Protein AF-A0A835TK81-F1 (afdb_monomer_lite)

InterPro domains:
  IPR007065 HPP [PTHR33741] (3-136)
  IPR058581 HPP, transmembrane region [PF04982] (4-133)

pLDDT: mean 91.51, std 10.66, range [40.09, 98.62]

Structure (mmCIF, N/CA/C/O backbone):
data_AF-A0A835TK81-F1
#
_entry.id   AF-A0A835TK81-F1
#
loop_
_atom_site.group_PDB
_atom_site.id
_atom_site.type_symbol
_atom_site.label_atom_id
_atom_site.label_alt_id
_atom_site.label_comp_id
_atom_site.label_asym_id
_atom_site.label_entity_id
_atom_site.label_seq_id
_atom_site.pdbx_PDB_ins_code
_atom_site.Cartn_x
_atom_site.Cartn_y
_atom_site.Cartn_z
_atom_site.occupancy
_atom_site.B_iso_or_equiv
_atom_site.auth_seq_id
_atom_site.auth_comp_id
_atom_site.auth_asym_id
_atom_site.auth_atom_id
_atom_site.pdbx_PDB_model_num
ATOM 1 N N . MET A 1 1 ? 1.082 -16.357 -14.659 1.00 40.09 1 MET A N 1
ATOM 2 C CA . MET A 1 1 ? 0.631 -16.904 -13.363 1.00 40.09 1 MET A CA 1
ATOM 3 C C . MET A 1 1 ? -0.868 -16.689 -13.304 1.00 40.09 1 MET A C 1
ATOM 5 O O . MET A 1 1 ? -1.274 -15.538 -13.342 1.00 40.09 1 MET A O 1
ATOM 9 N N . ASP A 1 2 ? -1.672 -17.746 -13.203 1.00 46.53 2 ASP A N 1
ATOM 10 C CA . ASP A 1 2 ? -3.151 -17.681 -13.207 1.00 46.53 2 ASP A CA 1
ATOM 11 C C . ASP A 1 2 ? -3.759 -17.100 -11.910 1.00 46.53 2 ASP A C 1
ATOM 13 O O . ASP A 1 2 ? -4.946 -17.235 -11.630 1.00 46.53 2 ASP A O 1
ATOM 17 N N . PHE A 1 3 ? -2.935 -16.422 -11.107 1.00 52.03 3 PHE A N 1
ATOM 18 C CA . PHE A 1 3 ? -3.303 -15.736 -9.873 1.00 52.03 3 PHE A CA 1
ATOM 19 C C . PHE A 1 3 ? -3.137 -14.219 -10.030 1.00 52.03 3 PHE A C 1
ATOM 21 O O . PHE A 1 3 ? -2.542 -13.569 -9.174 1.00 52.03 3 PHE A O 1
ATOM 28 N N . GLU A 1 4 ? -3.664 -13.636 -11.113 1.00 51.78 4 GLU A N 1
ATOM 29 C CA . GLU A 1 4 ? -3.616 -12.180 -11.369 1.00 51.78 4 GLU A CA 1
ATOM 30 C C . GLU A 1 4 ? -4.178 -11.330 -10.208 1.00 51.78 4 GLU A C 1
ATOM 32 O O . GLU A 1 4 ? -3.870 -10.146 -10.091 1.00 51.78 4 GLU A O 1
ATOM 37 N N . TRP A 1 5 ? -4.962 -11.945 -9.317 1.00 56.00 5 TRP A N 1
ATOM 38 C CA . TRP A 1 5 ? -5.649 -11.299 -8.197 1.00 56.00 5 TRP A CA 1
ATOM 39 C C . TRP A 1 5 ? -4.992 -11.525 -6.825 1.00 56.00 5 TRP A C 1
ATOM 41 O O . TRP A 1 5 ? -5.435 -10.941 -5.835 1.00 56.00 5 TRP A O 1
ATOM 51 N N . LEU A 1 6 ? -3.952 -12.362 -6.725 1.00 66.56 6 LEU A N 1
ATOM 52 C CA . LEU A 1 6 ? -3.334 -12.696 -5.439 1.00 66.56 6 LEU A CA 1
ATOM 53 C C . LEU A 1 6 ? -2.167 -11.752 -5.125 1.00 66.56 6 LEU A C 1
ATOM 55 O O . LEU A 1 6 ? -1.011 -12.020 -5.446 1.00 66.56 6 LEU A O 1
ATOM 59 N N . ILE A 1 7 ? -2.458 -10.650 -4.436 1.00 83.38 7 ILE A N 1
ATOM 60 C CA . ILE A 1 7 ? -1.419 -9.758 -3.918 1.00 83.38 7 ILE A CA 1
ATOM 61 C C . ILE A 1 7 ? -0.965 -10.283 -2.550 1.00 83.38 7 ILE A C 1
ATOM 63 O O . ILE A 1 7 ? -1.634 -10.066 -1.541 1.00 83.38 7 ILE A O 1
ATOM 67 N N . ALA A 1 8 ? 0.193 -10.952 -2.502 1.00 86.62 8 ALA A N 1
ATOM 68 C CA . ALA A 1 8 ? 0.721 -11.578 -1.281 1.00 86.62 8 ALA A CA 1
ATOM 69 C C . ALA A 1 8 ? 0.802 -10.619 -0.074 1.00 86.62 8 ALA A C 1
ATOM 71 O O . ALA A 1 8 ? 0.610 -11.034 1.069 1.00 86.62 8 ALA A O 1
ATOM 72 N N . SER A 1 9 ? 1.011 -9.319 -0.315 1.00 92.94 9 SER A N 1
ATOM 73 C CA . SER A 1 9 ? 1.020 -8.304 0.743 1.00 92.94 9 SER A CA 1
ATOM 74 C C . SER A 1 9 ? -0.291 -8.206 1.525 1.00 92.94 9 SER A C 1
ATOM 76 O O . SER A 1 9 ? -0.247 -7.849 2.698 1.00 92.94 9 SER A O 1
ATOM 78 N N . PHE A 1 10 ? -1.439 -8.560 0.934 1.00 94.44 10 PHE A N 1
ATOM 79 C CA . PHE A 1 10 ? -2.718 -8.561 1.649 1.00 94.44 10 PHE A CA 1
ATOM 80 C C . PHE A 1 10 ? -2.744 -9.575 2.796 1.00 94.44 10 PHE A C 1
ATOM 82 O O . PHE A 1 10 ? -3.409 -9.335 3.796 1.00 94.44 10 PHE A O 1
ATOM 89 N N . GLY A 1 11 ? -1.960 -10.657 2.738 1.00 94.38 11 GLY A N 1
ATOM 90 C CA . GLY A 1 11 ? -1.803 -11.551 3.889 1.00 94.38 11 GLY A CA 1
ATOM 91 C C . GLY A 1 11 ? -1.237 -10.819 5.112 1.00 94.38 11 GLY A C 1
ATOM 92 O O . GLY A 1 11 ? -1.782 -10.914 6.211 1.00 94.38 11 GLY A O 1
ATOM 93 N N . ALA A 1 12 ? -0.194 -10.006 4.919 1.00 95.50 12 ALA A N 1
ATOM 94 C CA . ALA A 1 12 ? 0.384 -9.196 5.992 1.00 95.50 12 ALA A CA 1
ATOM 95 C C . ALA A 1 12 ? -0.547 -8.046 6.426 1.00 95.50 12 ALA A C 1
ATOM 97 O O . ALA A 1 12 ? -0.648 -7.755 7.620 1.00 95.50 12 ALA A O 1
ATOM 98 N N . SER A 1 13 ? -1.291 -7.439 5.495 1.00 96.88 13 SER A N 1
ATOM 99 C CA . SER A 1 13 ? -2.345 -6.468 5.822 1.00 96.88 13 SER A CA 1
ATOM 100 C C . SER A 1 13 ? -3.427 -7.088 6.711 1.00 96.88 13 SER A C 1
ATOM 102 O O . SER A 1 13 ? -3.902 -6.434 7.639 1.00 96.88 13 SER A O 1
ATOM 104 N N . ALA A 1 14 ? -3.768 -8.365 6.497 1.00 96.31 14 ALA A N 1
ATOM 105 C CA . ALA A 1 14 ? -4.795 -9.072 7.261 1.00 96.31 14 ALA A CA 1
ATOM 106 C C . ALA A 1 14 ? -4.340 -9.281 8.703 1.00 96.31 14 ALA A C 1
ATOM 108 O O . ALA A 1 14 ? -5.090 -9.003 9.640 1.00 96.31 14 ALA A O 1
ATOM 109 N N . VAL A 1 15 ? -3.081 -9.685 8.892 1.00 96.81 15 VAL A N 1
ATOM 110 C CA . VAL A 1 15 ? -2.476 -9.802 10.225 1.00 96.81 15 VAL A CA 1
ATOM 111 C C . VAL A 1 15 ? -2.599 -8.482 10.993 1.00 96.81 15 VAL A C 1
ATOM 113 O O . VAL A 1 15 ? -3.004 -8.487 12.156 1.00 96.81 15 VAL A O 1
ATOM 116 N N . LEU A 1 16 ? -2.338 -7.342 10.344 1.00 96.50 16 LEU A N 1
ATOM 117 C CA . LEU A 1 16 ? -2.490 -6.031 10.979 1.00 96.50 16 LEU A CA 1
ATOM 118 C C . LEU A 1 16 ? -3.956 -5.669 11.253 1.00 96.50 16 LEU A C 1
ATOM 120 O O . LEU A 1 16 ? -4.286 -5.306 12.378 1.00 96.50 16 LEU A O 1
ATOM 124 N N . GLN A 1 17 ? -4.843 -5.766 10.263 1.00 96.56 17 GLN A N 1
ATOM 125 C CA . GLN A 1 17 ? -6.228 -5.302 10.397 1.00 96.56 17 GLN A CA 1
ATOM 126 C C . GLN A 1 17 ? -7.083 -6.163 11.330 1.00 96.56 17 GLN A C 1
ATOM 128 O O . GLN A 1 17 ? -7.974 -5.633 11.993 1.00 96.56 17 GLN A O 1
ATOM 133 N N . PHE A 1 18 ? -6.830 -7.469 11.406 1.00 96.00 18 PHE A N 1
ATOM 134 C CA . PHE A 1 18 ? -7.627 -8.384 12.227 1.00 96.00 18 PHE A CA 1
ATOM 135 C C . PHE A 1 18 ? -6.946 -8.738 13.556 1.00 96.00 18 PHE A C 1
ATOM 137 O O . PHE A 1 18 ? -7.632 -8.909 14.571 1.00 96.00 18 PHE A O 1
ATOM 144 N N . GLY A 1 19 ? -5.609 -8.809 13.567 1.00 95.69 19 GLY A N 1
ATOM 145 C CA . GLY A 1 19 ? -4.811 -9.106 14.759 1.00 95.69 19 GLY A CA 1
ATOM 146 C C . GLY A 1 19 ? -4.482 -7.872 15.602 1.00 95.69 19 GLY A C 1
ATOM 147 O O . GLY A 1 19 ? -4.489 -7.947 16.829 1.00 95.69 19 GLY A O 1
ATOM 148 N N . LEU A 1 20 ? -4.243 -6.720 14.965 1.00 95.88 20 LEU A N 1
ATOM 149 C CA . LEU A 1 20 ? -3.843 -5.466 15.619 1.00 95.88 20 LEU A CA 1
ATOM 150 C C . LEU A 1 20 ? -4.683 -4.260 15.133 1.00 95.88 20 LEU A C 1
ATOM 152 O O . LEU A 1 20 ? -4.118 -3.236 14.740 1.00 95.88 20 LEU A O 1
ATOM 156 N N . PRO A 1 21 ? -6.031 -4.309 15.203 1.00 94.88 21 PRO A N 1
ATOM 157 C CA . PRO A 1 21 ? -6.916 -3.301 14.597 1.00 94.88 21 PRO A CA 1
ATOM 158 C C . PRO A 1 21 ? -6.738 -1.876 15.144 1.00 94.88 21 PRO A C 1
ATOM 160 O O . PRO A 1 21 ? -7.081 -0.906 14.474 1.00 94.88 21 PRO A O 1
ATOM 163 N N . LYS A 1 22 ? -6.202 -1.725 16.362 1.00 94.94 22 LYS A N 1
ATOM 164 C CA . LYS A 1 22 ? -5.918 -0.414 16.975 1.00 94.94 22 LYS A CA 1
ATOM 165 C C . LYS A 1 22 ? -4.604 0.208 16.490 1.00 94.94 22 LYS A C 1
ATOM 167 O O . LYS A 1 22 ? -4.336 1.362 16.809 1.00 94.94 22 LYS A O 1
ATOM 172 N N . SER A 1 23 ? -3.776 -0.546 15.764 1.00 96.06 23 SER A N 1
ATOM 173 C CA . SER A 1 23 ? -2.505 -0.051 15.242 1.00 96.06 23 SER A CA 1
ATOM 174 C C . SER A 1 23 ? -2.745 1.120 14.288 1.00 96.06 23 SER A C 1
ATOM 176 O O . SER A 1 23 ? -3.577 0.993 13.382 1.00 96.06 23 SER A O 1
ATOM 178 N N . PRO A 1 24 ? -1.987 2.224 14.413 1.00 95.00 24 PRO A N 1
ATOM 179 C CA . PRO A 1 24 ? -1.987 3.294 13.425 1.00 95.00 24 PRO A CA 1
ATOM 180 C C . PRO A 1 24 ? -1.800 2.793 11.995 1.00 95.00 24 PRO A C 1
ATOM 182 O O . PRO A 1 24 ? -2.491 3.224 11.079 1.00 95.00 24 PRO A O 1
ATOM 185 N N . LEU A 1 25 ? -0.927 1.805 11.806 1.00 96.38 25 LEU A N 1
ATOM 186 C CA . LEU A 1 25 ? -0.569 1.272 10.491 1.00 96.38 25 LEU A CA 1
ATOM 187 C C . LEU A 1 25 ? -1.676 0.407 9.871 1.00 96.38 25 LEU A C 1
ATOM 189 O O . LEU A 1 25 ? -1.639 0.137 8.674 1.00 96.38 25 LEU A O 1
ATOM 193 N N . ALA A 1 26 ? -2.649 -0.035 10.672 1.00 96.81 26 ALA A N 1
ATOM 194 C CA . ALA A 1 26 ? -3.798 -0.817 10.223 1.00 96.81 26 ALA A CA 1
ATOM 195 C C . ALA A 1 26 ? -5.004 0.060 9.846 1.00 96.81 26 ALA A C 1
ATOM 197 O O . ALA A 1 26 ? -6.024 -0.478 9.413 1.00 96.81 26 ALA A O 1
ATOM 198 N N . GLN A 1 27 ? -4.930 1.385 10.037 1.00 97.56 27 GLN A N 1
ATOM 199 C CA . GLN A 1 27 ? -6.060 2.274 9.770 1.00 97.56 27 GLN A CA 1
ATOM 200 C C . GLN A 1 27 ? -6.339 2.413 8.261 1.00 97.56 27 GLN A C 1
ATOM 202 O O . GLN A 1 27 ? -5.417 2.290 7.448 1.00 97.56 27 GLN A O 1
ATOM 207 N N . PRO A 1 28 ? -7.597 2.678 7.867 1.00 97.81 28 PRO A N 1
ATOM 208 C CA . PRO A 1 28 ? -8.036 2.631 6.472 1.00 97.81 28 PRO A CA 1
ATOM 209 C C . PRO A 1 28 ? -7.207 3.459 5.489 1.00 97.81 28 PRO A C 1
ATOM 211 O O . PRO A 1 28 ? -6.862 2.961 4.418 1.00 97.81 28 PRO A O 1
ATOM 214 N N . ARG A 1 29 ? -6.844 4.696 5.855 1.00 97.44 29 ARG A N 1
ATOM 215 C CA . ARG A 1 29 ? -6.022 5.580 5.017 1.00 97.44 29 ARG A CA 1
ATOM 216 C C . ARG A 1 29 ? -4.663 4.968 4.706 1.00 97.44 29 ARG A C 1
ATOM 218 O O . ARG A 1 29 ? -4.209 5.048 3.567 1.00 97.44 29 ARG A O 1
ATOM 225 N N . ASN A 1 30 ? -4.035 4.342 5.700 1.00 97.88 30 ASN A N 1
ATOM 226 C CA . ASN A 1 30 ? -2.750 3.678 5.527 1.00 97.88 30 ASN A CA 1
ATOM 227 C C . ASN A 1 30 ? -2.903 2.448 4.633 1.00 97.88 30 ASN A C 1
ATOM 229 O O . ASN A 1 30 ? -2.126 2.287 3.703 1.00 97.88 30 ASN A O 1
ATOM 233 N N . VAL A 1 31 ? -3.934 1.623 4.834 1.00 98.06 31 VAL A N 1
ATOM 234 C CA . VAL A 1 31 ? -4.144 0.420 4.010 1.00 98.06 31 VAL A CA 1
ATOM 235 C C . VAL A 1 31 ? -4.413 0.785 2.545 1.00 98.06 31 VAL A C 1
ATOM 237 O O . VAL A 1 31 ? -3.667 0.370 1.659 1.00 98.06 31 VAL A O 1
ATOM 240 N N . ILE A 1 32 ? -5.434 1.603 2.277 1.00 98.38 32 ILE A N 1
ATOM 241 C CA . ILE A 1 32 ? -5.840 1.954 0.906 1.00 98.38 32 ILE A CA 1
ATOM 242 C C . ILE A 1 32 ? -4.772 2.824 0.239 1.00 98.38 32 ILE A C 1
ATOM 244 O O . ILE A 1 32 ? -4.313 2.524 -0.867 1.00 98.38 32 ILE A O 1
ATOM 248 N N . GLY A 1 33 ? -4.346 3.890 0.922 1.00 97.94 33 GLY A N 1
ATOM 249 C CA . GLY A 1 33 ? -3.342 4.819 0.415 1.00 97.94 33 GLY A CA 1
ATOM 250 C C . GLY A 1 33 ? -1.993 4.141 0.219 1.00 97.94 33 GLY A C 1
ATOM 251 O O . GLY A 1 33 ? -1.390 4.287 -0.838 1.00 97.94 33 GLY A O 1
ATOM 252 N N . GLY A 1 34 ? -1.559 3.329 1.183 1.00 98.12 34 GLY A N 1
ATOM 253 C CA . GLY A 1 34 ? -0.301 2.601 1.117 1.00 98.12 34 GLY A CA 1
ATOM 254 C C . GLY A 1 34 ? -0.236 1.666 -0.083 1.00 98.12 34 GLY A C 1
ATOM 255 O O . GLY A 1 34 ? 0.708 1.765 -0.866 1.00 98.12 34 GLY A O 1
ATOM 256 N N . HIS A 1 35 ? -1.241 0.803 -0.286 1.00 98.12 35 HIS A N 1
ATOM 257 C CA . HIS A 1 35 ? -1.268 -0.111 -1.437 1.00 98.12 35 HIS A CA 1
ATOM 258 C C . HIS A 1 35 ? -1.342 0.632 -2.774 1.00 98.12 35 HIS A C 1
ATOM 260 O O . HIS A 1 35 ? -0.616 0.282 -3.704 1.00 98.12 35 HIS A O 1
ATOM 266 N N . THR A 1 36 ? -2.165 1.679 -2.857 1.00 98.12 36 THR A N 1
ATOM 267 C CA . THR A 1 36 ? -2.348 2.468 -4.085 1.00 98.12 36 THR A CA 1
ATOM 268 C C . THR A 1 36 ? -1.071 3.219 -4.468 1.00 98.12 36 THR A C 1
ATOM 270 O O . THR A 1 36 ? -0.602 3.107 -5.599 1.00 98.12 36 THR A O 1
ATOM 273 N N . ILE A 1 37 ? -0.467 3.940 -3.518 1.00 98.38 37 ILE A N 1
ATOM 274 C CA . ILE A 1 37 ? 0.779 4.689 -3.732 1.00 98.38 37 ILE A CA 1
ATOM 275 C C . ILE A 1 37 ? 1.920 3.732 -4.054 1.00 98.38 37 ILE A C 1
ATOM 277 O O . ILE A 1 37 ? 2.665 3.969 -4.999 1.00 98.38 37 ILE A O 1
ATOM 281 N N . SER A 1 38 ? 2.028 2.620 -3.326 1.00 97.94 38 SER A N 1
ATOM 282 C CA . SER A 1 38 ? 3.092 1.648 -3.569 1.00 97.94 38 SER A CA 1
ATOM 283 C C . SER A 1 38 ? 2.985 1.023 -4.958 1.00 97.94 38 SER A C 1
ATOM 285 O O . SER A 1 38 ? 3.986 0.973 -5.669 1.00 97.94 38 SER A O 1
ATOM 287 N N . ALA A 1 39 ? 1.785 0.605 -5.379 1.00 96.81 39 ALA A N 1
ATOM 288 C CA . ALA A 1 39 ? 1.559 0.085 -6.727 1.00 96.81 39 ALA A CA 1
ATOM 289 C C . ALA A 1 39 ? 1.932 1.119 -7.801 1.00 96.81 39 ALA A C 1
ATOM 291 O O . ALA A 1 39 ? 2.643 0.787 -8.748 1.00 96.81 39 ALA A O 1
ATOM 292 N N . LEU A 1 40 ? 1.508 2.377 -7.634 1.00 98.00 40 LEU A N 1
ATOM 293 C CA . LEU A 1 40 ? 1.821 3.457 -8.570 1.00 98.00 40 LEU A CA 1
ATOM 294 C C . LEU A 1 40 ? 3.331 3.719 -8.659 1.00 98.00 40 LEU A C 1
ATOM 296 O O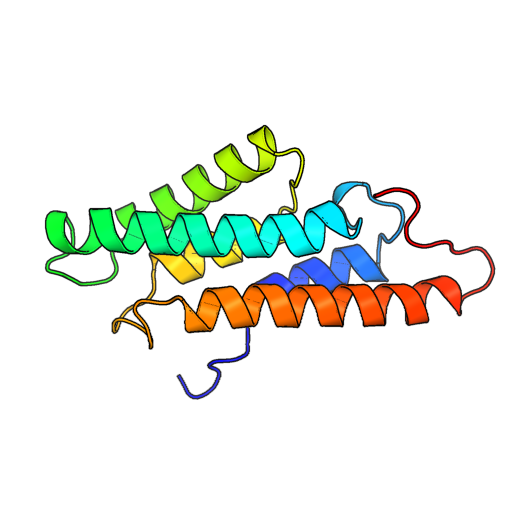 . LEU A 1 40 ? 3.875 3.769 -9.760 1.00 98.00 40 LEU A O 1
ATOM 300 N N . CYS A 1 41 ? 4.019 3.835 -7.520 1.00 98.19 41 CYS A N 1
ATOM 301 C CA . CYS A 1 41 ? 5.471 4.005 -7.477 1.00 98.19 41 CYS A CA 1
ATOM 302 C C . CYS A 1 41 ? 6.193 2.847 -8.170 1.00 98.19 41 CYS A C 1
ATOM 304 O O . CYS A 1 41 ? 7.088 3.088 -8.977 1.00 98.19 41 CYS A O 1
ATOM 306 N N . GLY A 1 42 ? 5.783 1.603 -7.908 1.00 96.44 42 GLY A N 1
ATOM 307 C CA . GLY A 1 42 ? 6.375 0.434 -8.550 1.00 96.44 42 GLY A CA 1
ATOM 308 C C . GLY A 1 42 ? 6.182 0.427 -10.069 1.00 96.44 42 GLY A C 1
ATOM 309 O O . GLY A 1 42 ? 7.140 0.179 -10.797 1.00 96.44 42 GLY A O 1
ATOM 310 N N . ILE A 1 43 ? 4.988 0.784 -10.561 1.00 95.62 43 ILE A N 1
ATOM 311 C CA . ILE A 1 43 ? 4.711 0.927 -12.002 1.00 95.62 43 ILE A CA 1
ATOM 312 C C . ILE A 1 43 ? 5.605 2.007 -12.623 1.00 95.62 43 ILE A C 1
ATOM 314 O O . ILE A 1 43 ? 6.224 1.762 -13.656 1.00 95.62 43 ILE A O 1
ATOM 318 N N . ILE A 1 44 ? 5.706 3.184 -11.995 1.00 96.69 44 ILE A N 1
ATOM 319 C CA . ILE A 1 44 ? 6.533 4.293 -12.494 1.00 96.69 44 ILE A CA 1
ATOM 320 C C . ILE A 1 44 ? 8.005 3.877 -12.564 1.00 96.69 44 ILE A C 1
ATOM 322 O O . ILE A 1 44 ? 8.647 4.062 -13.596 1.00 96.69 44 ILE A O 1
ATOM 326 N N . VAL A 1 45 ? 8.532 3.270 -11.496 1.00 96.00 45 VAL A N 1
ATOM 327 C CA . VAL A 1 45 ? 9.917 2.783 -11.468 1.00 96.00 45 VAL A CA 1
ATOM 328 C C . VAL A 1 45 ? 10.145 1.750 -12.565 1.00 96.00 45 VAL A C 1
ATOM 330 O O . VAL A 1 45 ? 11.120 1.863 -13.302 1.00 96.00 45 VAL A O 1
ATOM 333 N N . ARG A 1 46 ? 9.227 0.793 -12.737 1.00 93.94 46 ARG A N 1
ATOM 334 C CA . ARG A 1 46 ? 9.310 -0.217 -13.795 1.00 93.94 46 ARG A CA 1
ATOM 335 C C . ARG A 1 46 ? 9.450 0.412 -15.180 1.00 93.94 46 ARG A C 1
ATOM 337 O O . ARG A 1 46 ? 10.349 0.043 -15.930 1.00 93.94 46 ARG A O 1
ATOM 344 N N . LEU A 1 47 ? 8.574 1.371 -15.490 1.00 93.19 47 LEU A N 1
ATOM 345 C CA . LEU A 1 47 ? 8.514 2.048 -16.788 1.00 93.19 47 LEU A CA 1
ATOM 346 C C . LEU A 1 47 ? 9.775 2.865 -17.097 1.00 93.19 47 LEU A C 1
ATOM 348 O O . LEU A 1 47 ? 10.117 3.024 -18.264 1.00 93.19 47 LEU A O 1
ATOM 352 N N . ILE A 1 48 ? 10.469 3.364 -16.073 1.00 93.31 48 ILE A N 1
ATOM 353 C CA . ILE A 1 48 ? 11.700 4.148 -16.237 1.00 93.31 48 ILE A CA 1
ATOM 354 C C . ILE A 1 48 ? 12.935 3.237 -16.279 1.00 93.31 48 ILE A C 1
ATOM 356 O O . ILE A 1 48 ? 13.817 3.426 -17.114 1.00 93.31 48 ILE A O 1
ATOM 360 N N . ILE A 1 49 ? 13.010 2.248 -15.384 1.00 92.94 49 ILE A N 1
ATOM 361 C CA . ILE A 1 49 ? 14.240 1.495 -15.108 1.00 92.94 49 ILE A CA 1
ATOM 362 C C . ILE A 1 49 ? 14.393 0.260 -15.997 1.00 92.94 49 ILE A C 1
ATOM 364 O O . ILE A 1 49 ? 15.495 0.020 -16.492 1.00 92.94 49 ILE A O 1
ATOM 368 N N . GLN A 1 50 ? 13.335 -0.529 -16.229 1.00 88.00 50 GLN A N 1
ATOM 369 C CA . GLN A 1 50 ? 13.460 -1.771 -17.010 1.00 88.00 50 GLN A CA 1
ATOM 370 C C . GLN A 1 50 ? 13.942 -1.535 -18.457 1.00 88.00 50 GLN A C 1
ATOM 372 O O . GLN A 1 50 ? 14.818 -2.284 -18.901 1.00 88.00 50 GLN A O 1
ATOM 377 N N . PRO A 1 51 ? 13.478 -0.497 -19.189 1.00 86.06 51 PRO A N 1
ATOM 378 C CA . PRO A 1 51 ? 13.982 -0.216 -20.536 1.00 86.06 51 PRO A CA 1
ATOM 379 C C . PRO A 1 51 ? 15.458 0.205 -20.581 1.00 86.06 51 PRO A C 1
ATOM 381 O O . PRO A 1 51 ? 16.105 0.014 -21.603 1.00 86.06 51 PRO A O 1
ATOM 384 N N . GLN A 1 52 ? 15.987 0.789 -19.499 1.00 82.94 52 GLN A N 1
ATOM 385 C CA . GLN A 1 52 ? 17.348 1.344 -19.452 1.00 82.94 52 GLN A CA 1
ATOM 386 C C . GLN A 1 52 ? 18.386 0.369 -18.878 1.00 82.94 52 GLN A C 1
ATOM 388 O O . GLN A 1 52 ? 19.538 0.390 -19.295 1.00 82.94 52 GLN A O 1
ATOM 393 N N . TYR A 1 53 ? 17.994 -0.464 -17.908 1.00 75.06 53 TYR A N 1
ATOM 394 C CA . TYR A 1 53 ? 18.921 -1.271 -17.102 1.00 75.06 53 TYR A CA 1
ATOM 395 C C . TYR A 1 53 ? 18.627 -2.778 -17.132 1.00 75.06 53 TYR A C 1
ATOM 397 O O . TYR A 1 53 ? 19.292 -3.540 -16.431 1.00 75.06 53 TYR A O 1
ATOM 405 N N . GLY A 1 54 ? 17.590 -3.223 -17.845 1.00 68.12 54 GLY A N 1
ATOM 406 C CA . GLY A 1 54 ? 17.112 -4.608 -17.779 1.00 68.12 54 GLY A CA 1
ATOM 407 C C . GLY A 1 54 ? 16.897 -5.290 -19.123 1.00 68.12 54 GLY A C 1
ATOM 408 O O . GLY A 1 54 ? 16.279 -6.347 -19.133 1.00 68.12 54 GLY A O 1
ATOM 409 N N . ASP A 1 55 ? 17.311 -4.692 -20.245 1.00 74.25 55 ASP A N 1
ATOM 410 C CA . ASP A 1 55 ? 16.926 -5.144 -21.595 1.00 74.25 55 ASP A CA 1
ATOM 411 C C . ASP A 1 55 ? 15.399 -5.357 -21.729 1.00 74.25 55 ASP A C 1
ATOM 413 O O . ASP A 1 55 ? 14.926 -6.260 -22.419 1.00 74.25 55 ASP A O 1
ATOM 417 N N . GLY A 1 56 ? 14.610 -4.548 -21.005 1.00 69.12 56 GLY A N 1
ATOM 418 C CA . GLY A 1 56 ? 13.150 -4.660 -20.937 1.00 69.12 56 GLY A CA 1
ATOM 419 C C . GLY A 1 56 ? 12.600 -5.725 -19.977 1.00 69.12 56 GLY A C 1
ATOM 420 O O . GLY A 1 56 ? 11.391 -5.942 -19.975 1.00 69.12 56 GLY A O 1
ATOM 421 N N . LYS A 1 57 ? 13.444 -6.372 -19.165 1.00 77.31 57 LYS A N 1
ATOM 422 C CA . LYS A 1 57 ? 13.072 -7.426 -18.204 1.00 77.31 57 LYS A CA 1
ATOM 423 C C . LYS A 1 57 ? 13.142 -6.967 -16.752 1.00 77.31 57 LYS A C 1
ATOM 425 O O . LYS A 1 57 ? 13.746 -5.942 -16.420 1.00 77.31 57 LYS A O 1
ATOM 430 N N . ALA A 1 58 ? 12.554 -7.764 -15.860 1.00 79.00 58 ALA A N 1
ATOM 431 C CA . ALA A 1 58 ? 12.687 -7.549 -14.425 1.00 79.00 58 ALA A CA 1
ATOM 432 C C . ALA A 1 58 ? 14.152 -7.672 -13.977 1.00 79.00 58 ALA A C 1
ATOM 434 O O . ALA A 1 58 ? 14.822 -8.671 -14.231 1.00 79.00 58 ALA A O 1
ATOM 435 N N . ASN A 1 59 ? 14.639 -6.662 -13.254 1.00 84.75 59 ASN A N 1
ATOM 436 C CA . ASN A 1 59 ? 15.961 -6.665 -12.636 1.00 84.75 59 ASN A CA 1
ATOM 437 C C . ASN A 1 59 ? 15.871 -6.267 -11.152 1.00 84.75 59 ASN A C 1
ATOM 439 O O . ASN A 1 59 ? 14.893 -5.669 -10.695 1.00 84.75 59 ASN A O 1
ATOM 443 N N . PHE A 1 60 ? 16.903 -6.609 -10.377 1.00 90.38 60 PHE A N 1
ATOM 444 C CA . PHE A 1 60 ? 16.934 -6.324 -8.938 1.00 90.38 60 PHE A CA 1
ATOM 445 C C . PHE A 1 60 ? 16.918 -4.815 -8.633 1.00 90.38 60 PHE A C 1
ATOM 447 O O . PHE A 1 60 ? 16.406 -4.408 -7.592 1.00 90.38 60 PHE A O 1
ATOM 454 N N . VAL A 1 61 ? 17.432 -3.986 -9.551 1.00 92.25 61 VAL A N 1
ATOM 455 C CA . VAL A 1 61 ? 17.487 -2.523 -9.415 1.00 92.25 61 VAL A CA 1
ATOM 456 C C . VAL A 1 61 ? 16.083 -1.914 -9.420 1.00 92.25 61 VAL A C 1
ATOM 458 O O . VAL A 1 61 ? 15.747 -1.169 -8.504 1.00 92.25 61 VAL A O 1
ATOM 461 N N . SER A 1 62 ? 15.240 -2.270 -10.395 1.00 92.25 62 SER A N 1
ATOM 462 C CA . SER A 1 62 ? 13.838 -1.837 -10.487 1.00 92.25 62 SER A CA 1
ATOM 463 C C . SER A 1 62 ? 13.074 -2.232 -9.227 1.00 92.25 62 SER A C 1
ATOM 465 O O . SER A 1 62 ? 12.416 -1.405 -8.605 1.00 92.25 62 SER A O 1
ATOM 467 N N . THR A 1 63 ? 13.243 -3.475 -8.782 1.00 92.31 63 THR A N 1
ATOM 468 C CA . THR A 1 63 ? 12.610 -4.011 -7.572 1.00 92.31 63 THR A CA 1
ATOM 469 C C . THR A 1 63 ? 13.004 -3.228 -6.311 1.00 92.31 63 THR A C 1
ATOM 471 O O . THR A 1 63 ? 12.136 -2.818 -5.537 1.00 92.31 63 THR A O 1
ATOM 474 N N . ALA A 1 64 ? 14.303 -2.965 -6.120 1.00 95.25 64 ALA A N 1
ATOM 475 C CA . ALA A 1 64 ? 14.813 -2.206 -4.978 1.00 95.25 64 ALA A CA 1
ATOM 476 C C . ALA A 1 64 ? 14.351 -0.740 -5.000 1.00 95.25 64 ALA A C 1
ATOM 478 O O . ALA A 1 64 ? 13.921 -0.213 -3.972 1.00 95.25 64 ALA A O 1
ATOM 479 N N . LEU A 1 65 ? 14.396 -0.095 -6.170 1.00 96.00 65 LEU A N 1
ATOM 480 C CA . LEU A 1 65 ? 13.928 1.280 -6.355 1.00 96.00 65 LEU A CA 1
ATOM 481 C C . LEU A 1 65 ? 12.410 1.399 -6.190 1.00 96.00 65 LEU A C 1
ATOM 483 O O . LEU A 1 65 ? 11.934 2.373 -5.620 1.00 96.00 65 LEU A O 1
ATOM 487 N N . GLY A 1 66 ? 11.641 0.408 -6.640 1.00 96.06 66 GLY A N 1
ATOM 488 C CA . GLY A 1 66 ? 10.186 0.388 -6.516 1.00 96.06 66 GLY A CA 1
ATOM 489 C C . GLY A 1 66 ? 9.750 0.353 -5.060 1.00 96.06 66 GLY A C 1
ATOM 490 O O . GLY A 1 66 ? 8.914 1.152 -4.639 1.00 96.06 66 GLY A O 1
ATOM 491 N N . MET A 1 67 ? 10.370 -0.525 -4.268 1.00 96.44 67 MET A N 1
ATOM 492 C CA . MET A 1 67 ? 10.130 -0.602 -2.828 1.00 96.44 67 MET A CA 1
ATOM 493 C C . MET A 1 67 ? 10.558 0.681 -2.101 1.00 96.44 67 MET A C 1
ATOM 495 O O . MET A 1 67 ? 9.800 1.196 -1.277 1.00 96.44 67 MET A O 1
ATOM 499 N N . SER A 1 68 ? 11.757 1.204 -2.377 1.00 97.81 68 SER A N 1
ATOM 500 C CA . SER A 1 68 ? 12.271 2.388 -1.678 1.00 97.81 68 SER A CA 1
ATOM 501 C C . SER A 1 68 ? 11.491 3.657 -2.037 1.00 97.81 68 SER A C 1
ATOM 503 O O . SER A 1 68 ? 11.146 4.426 -1.139 1.00 97.81 68 SER A O 1
ATOM 505 N N . ALA A 1 69 ? 11.123 3.837 -3.310 1.00 98.31 69 ALA A N 1
ATOM 506 C CA . ALA A 1 69 ? 10.268 4.930 -3.764 1.00 98.31 69 ALA A CA 1
ATOM 507 C C . ALA A 1 69 ? 8.867 4.844 -3.146 1.00 98.31 69 ALA A C 1
ATOM 509 O O . ALA A 1 69 ? 8.351 5.851 -2.667 1.00 98.31 69 ALA A O 1
ATOM 510 N N . ALA A 1 70 ? 8.277 3.644 -3.092 1.00 98.25 70 ALA A N 1
ATOM 511 C CA . ALA A 1 70 ? 6.997 3.418 -2.428 1.00 98.25 70 ALA A CA 1
ATOM 512 C C . ALA A 1 70 ? 7.048 3.800 -0.942 1.00 98.25 70 ALA A C 1
ATOM 514 O O . ALA A 1 70 ? 6.169 4.510 -0.457 1.00 98.25 70 ALA A O 1
ATOM 515 N N . LEU A 1 71 ? 8.093 3.380 -0.219 1.00 98.38 71 LEU A N 1
ATOM 516 C CA . LEU A 1 71 ? 8.276 3.744 1.185 1.00 98.38 71 LEU A CA 1
ATOM 517 C C . LEU A 1 71 ? 8.424 5.260 1.362 1.00 98.38 71 LEU A C 1
ATOM 519 O O . LEU A 1 71 ? 7.740 5.840 2.202 1.00 98.38 71 LEU A O 1
ATOM 523 N N . ALA A 1 72 ? 9.282 5.903 0.567 1.00 98.56 72 ALA A N 1
ATOM 524 C CA . ALA A 1 72 ? 9.482 7.348 0.624 1.00 98.56 72 ALA A CA 1
ATOM 525 C C . ALA A 1 72 ? 8.174 8.111 0.355 1.00 98.56 72 ALA A C 1
ATOM 527 O O . ALA A 1 72 ? 7.831 9.029 1.100 1.00 98.56 72 ALA A O 1
ATOM 528 N N . ALA A 1 73 ? 7.411 7.689 -0.657 1.00 98.62 73 ALA A N 1
ATOM 529 C CA . ALA A 1 73 ? 6.129 8.288 -0.996 1.00 98.62 73 ALA A CA 1
ATOM 530 C C . ALA A 1 73 ? 5.100 8.111 0.127 1.00 98.62 73 ALA A C 1
ATOM 532 O O . ALA A 1 73 ? 4.494 9.092 0.542 1.00 98.62 73 ALA A O 1
ATOM 533 N N . MET A 1 74 ? 4.957 6.901 0.680 1.00 98.56 74 MET A N 1
ATOM 534 C CA . MET A 1 74 ? 4.047 6.646 1.802 1.00 98.56 74 MET A CA 1
ATOM 535 C C . MET A 1 74 ? 4.383 7.482 3.045 1.00 98.56 74 MET A C 1
ATOM 537 O O . MET A 1 74 ? 3.476 7.983 3.712 1.00 98.56 74 MET A O 1
ATOM 541 N N . GLN A 1 75 ? 5.676 7.648 3.347 1.00 98.38 75 GLN A N 1
ATOM 542 C CA . GLN A 1 75 ? 6.135 8.495 4.449 1.00 98.38 75 GLN A CA 1
ATOM 543 C C . GLN A 1 75 ? 5.785 9.966 4.193 1.00 98.38 75 GLN A C 1
ATOM 545 O O . GLN A 1 75 ? 5.310 10.644 5.100 1.00 98.38 75 GLN A O 1
ATOM 550 N N . ALA A 1 76 ? 5.958 10.445 2.957 1.00 98.38 76 ALA A N 1
ATOM 551 C CA . ALA A 1 76 ? 5.632 11.816 2.574 1.00 98.38 76 ALA A CA 1
ATOM 552 C C . ALA A 1 76 ? 4.121 12.112 2.616 1.00 98.38 76 ALA A C 1
ATOM 554 O O . ALA A 1 76 ? 3.717 13.213 2.982 1.00 98.38 76 ALA A O 1
ATOM 555 N N . THR A 1 77 ? 3.271 11.142 2.273 1.00 98.00 77 THR A N 1
ATOM 556 C CA . THR A 1 77 ? 1.803 11.297 2.248 1.00 98.00 77 THR A CA 1
ATOM 557 C C . THR A 1 77 ? 1.120 10.947 3.572 1.00 98.00 77 THR A C 1
ATOM 559 O O . THR A 1 77 ? -0.102 11.103 3.701 1.00 98.00 77 THR A O 1
ATOM 562 N N . GLY A 1 78 ? 1.879 10.457 4.557 1.00 96.94 78 GLY A N 1
ATOM 563 C CA . GLY A 1 78 ? 1.339 9.954 5.819 1.00 96.94 78 GLY A CA 1
ATOM 564 C C . GLY A 1 78 ? 0.391 8.773 5.606 1.00 96.94 78 GLY A C 1
ATOM 565 O O . GLY A 1 78 ? -0.679 8.733 6.206 1.00 96.94 78 GLY A O 1
ATOM 566 N N . THR A 1 79 ? 0.742 7.860 4.696 1.00 97.75 79 THR A N 1
ATOM 567 C CA . THR A 1 79 ? -0.045 6.659 4.358 1.00 97.75 79 THR A CA 1
ATOM 568 C C . THR A 1 79 ? 0.754 5.374 4.585 1.00 97.75 79 THR A C 1
ATOM 570 O O . THR A 1 79 ? 0.592 4.395 3.855 1.00 97.75 79 THR A O 1
ATOM 573 N N . THR A 1 80 ? 1.686 5.384 5.538 1.00 98.06 80 THR A N 1
ATOM 574 C CA . THR A 1 80 ? 2.616 4.272 5.753 1.00 98.06 80 THR A CA 1
ATOM 575 C C . THR A 1 80 ? 1.898 3.009 6.195 1.00 98.06 80 THR A C 1
ATOM 577 O O . THR A 1 80 ? 1.363 2.911 7.298 1.00 98.06 80 THR A O 1
ATOM 580 N N . HIS A 1 81 ? 1.955 2.006 5.322 1.00 98.00 81 HIS A N 1
ATOM 581 C CA . HIS A 1 81 ? 1.468 0.660 5.562 1.00 98.00 81 HIS A CA 1
ATOM 582 C C . HIS A 1 81 ? 2.553 -0.329 5.134 1.00 98.00 81 HIS A C 1
ATOM 584 O O . HIS A 1 81 ? 2.672 -0.618 3.945 1.00 98.00 81 HIS A O 1
ATOM 590 N N . PRO A 1 82 ? 3.371 -0.849 6.070 1.00 96.25 82 PRO A N 1
ATOM 591 C CA . PRO A 1 82 ? 4.511 -1.701 5.734 1.00 96.25 82 PRO A CA 1
ATOM 592 C C . PRO A 1 82 ? 4.203 -2.868 4.776 1.00 96.25 82 PRO A C 1
ATOM 594 O O . PRO A 1 82 ? 5.008 -3.086 3.869 1.00 96.25 82 PRO A O 1
ATOM 597 N N . PRO A 1 83 ? 3.046 -3.567 4.867 1.00 97.25 83 PRO A N 1
ATOM 598 C CA . PRO A 1 83 ? 2.676 -4.585 3.881 1.00 97.25 83 PRO A CA 1
ATOM 599 C C . PRO A 1 83 ? 2.652 -4.073 2.436 1.00 97.25 83 PRO A C 1
ATOM 601 O O . PRO A 1 83 ? 3.059 -4.788 1.523 1.00 97.25 83 PRO A O 1
ATOM 604 N N . ALA A 1 84 ? 2.237 -2.824 2.214 1.00 97.38 84 ALA A N 1
ATOM 605 C CA . ALA A 1 84 ? 2.157 -2.239 0.881 1.00 97.38 84 ALA A CA 1
ATOM 606 C C . ALA A 1 84 ? 3.522 -2.050 0.206 1.00 97.38 84 ALA A C 1
ATOM 608 O O . ALA A 1 84 ? 3.584 -2.033 -1.021 1.00 97.38 84 ALA A O 1
ATOM 609 N N . GLY A 1 85 ? 4.628 -2.016 0.960 1.00 96.56 85 GLY A N 1
ATOM 610 C CA . GLY A 1 85 ? 5.969 -2.006 0.367 1.00 96.56 85 GLY A CA 1
ATOM 611 C C . GLY A 1 85 ? 6.195 -3.197 -0.575 1.00 96.56 85 GLY A C 1
ATOM 612 O O . GLY A 1 85 ? 6.749 -3.031 -1.661 1.00 96.56 85 GLY A O 1
ATOM 613 N N . ALA A 1 86 ? 5.664 -4.376 -0.226 1.00 95.25 86 ALA A N 1
ATOM 614 C CA . ALA A 1 86 ? 5.699 -5.548 -1.099 1.00 95.25 86 ALA A CA 1
ATOM 615 C C . ALA A 1 86 ? 4.803 -5.393 -2.346 1.00 95.25 86 ALA A C 1
ATOM 617 O O . ALA A 1 86 ? 5.117 -5.952 -3.390 1.00 95.25 86 ALA A O 1
ATOM 618 N N . THR A 1 87 ? 3.732 -4.594 -2.292 1.00 95.88 87 THR A N 1
ATOM 619 C CA . THR A 1 87 ? 2.936 -4.236 -3.481 1.00 95.88 87 THR A CA 1
ATOM 620 C C . THR A 1 87 ? 3.755 -3.425 -4.483 1.00 95.88 87 THR A C 1
ATOM 622 O O . THR A 1 87 ? 3.710 -3.712 -5.676 1.00 95.88 87 THR A O 1
ATOM 625 N N . GLY A 1 88 ? 4.526 -2.438 -4.011 1.00 95.38 88 GLY A N 1
ATOM 626 C CA . GLY A 1 88 ? 5.407 -1.646 -4.876 1.00 95.38 88 GLY A CA 1
ATOM 627 C C . GLY A 1 88 ? 6.563 -2.463 -5.444 1.00 95.38 88 GLY A C 1
ATOM 628 O O . GLY A 1 88 ? 6.887 -2.335 -6.622 1.00 95.38 88 GLY A O 1
ATOM 629 N N . LEU A 1 89 ? 7.113 -3.370 -4.634 1.00 94.62 89 LEU A N 1
ATOM 630 C CA . LEU A 1 89 ? 8.108 -4.347 -5.066 1.00 94.62 89 LEU A CA 1
ATOM 631 C C . LEU A 1 89 ? 7.579 -5.207 -6.225 1.00 94.62 89 LEU A C 1
ATOM 633 O O . LEU A 1 89 ? 8.210 -5.254 -7.277 1.00 94.62 89 LEU A O 1
ATOM 637 N N . LEU A 1 90 ? 6.402 -5.824 -6.058 1.00 92.69 90 LEU A N 1
ATOM 638 C CA . LEU A 1 90 ? 5.766 -6.665 -7.081 1.00 92.69 90 LEU A CA 1
ATOM 639 C C . LEU A 1 90 ? 5.472 -5.888 -8.370 1.00 92.69 90 LEU A C 1
ATOM 641 O O . LEU A 1 90 ? 5.739 -6.378 -9.465 1.00 92.69 90 LEU A O 1
ATOM 645 N N . ALA A 1 91 ? 4.951 -4.665 -8.244 1.00 93.44 91 ALA A N 1
ATOM 646 C CA . ALA A 1 91 ? 4.687 -3.802 -9.390 1.00 93.44 91 ALA A CA 1
ATOM 647 C C . ALA A 1 91 ? 5.966 -3.443 -10.163 1.00 93.44 91 ALA A C 1
ATOM 649 O O . ALA A 1 91 ? 5.927 -3.359 -11.388 1.00 93.44 91 ALA A O 1
ATOM 650 N N . ALA A 1 92 ? 7.093 -3.256 -9.471 1.00 94.31 92 ALA A N 1
ATOM 651 C CA . ALA A 1 92 ? 8.376 -2.917 -10.084 1.00 94.31 92 ALA A CA 1
ATOM 652 C C . ALA A 1 92 ? 9.114 -4.125 -10.685 1.00 94.31 92 ALA A C 1
ATOM 654 O O . ALA A 1 92 ? 9.921 -3.969 -11.608 1.00 94.31 92 ALA A O 1
ATOM 655 N N . SER A 1 93 ? 8.834 -5.327 -10.179 1.00 91.81 93 SER A N 1
ATOM 656 C CA . SER A 1 93 ? 9.446 -6.582 -10.617 1.00 91.81 93 SER A CA 1
ATOM 657 C C . SER A 1 93 ? 8.617 -7.339 -11.657 1.00 91.81 93 SER A C 1
ATOM 659 O O . SER A 1 93 ? 8.951 -8.477 -11.976 1.00 91.81 93 SER A O 1
ATOM 661 N N . ALA A 1 94 ? 7.512 -6.768 -12.144 1.00 88.56 94 ALA A N 1
ATOM 662 C CA . ALA A 1 94 ? 6.627 -7.447 -13.082 1.00 88.56 94 ALA A CA 1
ATOM 663 C C . ALA A 1 94 ? 7.305 -7.672 -14.448 1.00 88.56 94 ALA A C 1
ATOM 665 O O . ALA A 1 94 ? 7.798 -6.721 -15.063 1.00 88.56 94 ALA A O 1
ATOM 666 N N . ASP A 1 95 ? 7.310 -8.929 -14.896 1.00 83.69 95 ASP A N 1
ATOM 667 C CA . ASP A 1 95 ? 7.819 -9.407 -16.187 1.00 83.69 95 ASP A CA 1
ATOM 668 C C . ASP A 1 95 ? 7.113 -10.745 -16.523 1.00 83.69 95 ASP A C 1
ATOM 670 O O . ASP A 1 95 ? 7.169 -11.665 -15.697 1.00 83.69 95 ASP A O 1
ATOM 674 N N . PRO A 1 96 ? 6.387 -10.875 -17.656 1.00 80.25 96 PRO A N 1
ATOM 675 C CA . PRO A 1 96 ? 6.235 -9.907 -18.752 1.00 80.25 96 PRO A CA 1
ATOM 676 C C . PRO A 1 96 ? 5.451 -8.643 -18.365 1.00 80.25 96 PRO A C 1
ATOM 678 O O . PRO A 1 96 ? 4.843 -8.571 -17.296 1.00 80.25 96 PRO A O 1
ATOM 681 N N . ILE A 1 97 ? 5.472 -7.632 -19.247 1.00 75.38 97 ILE A N 1
ATOM 682 C CA . ILE A 1 97 ? 4.720 -6.379 -19.073 1.00 75.38 97 ILE A CA 1
ATOM 683 C C . ILE A 1 97 ? 3.229 -6.705 -18.859 1.00 75.38 97 ILE A C 1
ATOM 685 O O . ILE A 1 97 ? 2.610 -7.272 -19.759 1.00 75.38 97 ILE A O 1
ATOM 689 N N . PRO A 1 98 ? 2.632 -6.328 -17.712 1.00 76.94 98 PRO A N 1
ATOM 690 C CA . PRO A 1 98 ? 1.224 -6.611 -17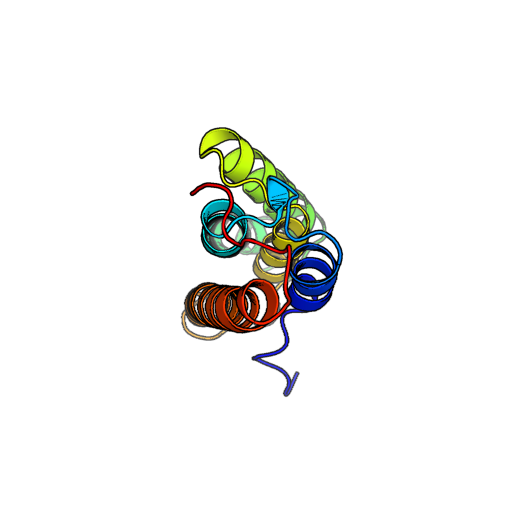.446 1.00 76.94 98 PRO A CA 1
ATOM 691 C C . PRO A 1 98 ? 0.274 -5.765 -18.303 1.00 76.94 98 PRO A C 1
ATOM 693 O O . PRO A 1 98 ? 0.644 -4.688 -18.785 1.00 76.94 98 PRO A O 1
ATOM 696 N N . ASP A 1 99 ? -0.987 -6.201 -18.393 1.00 80.12 99 ASP A N 1
AT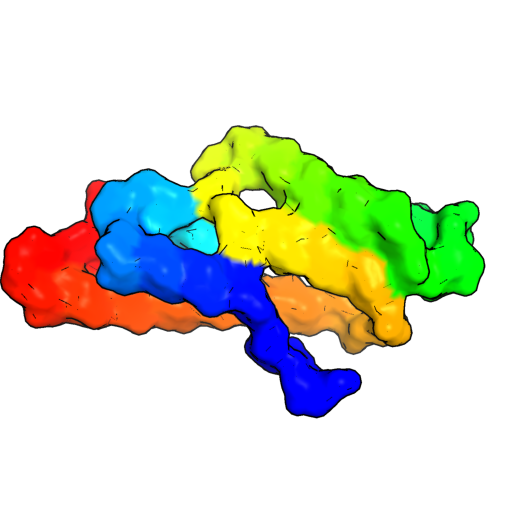OM 697 C CA . ASP A 1 99 ? -2.093 -5.465 -19.019 1.00 80.12 99 ASP A CA 1
ATOM 698 C C . ASP A 1 99 ? -2.109 -3.980 -18.641 1.00 80.12 99 ASP A C 1
ATOM 700 O O . ASP A 1 99 ? -1.897 -3.603 -17.480 1.00 80.12 99 ASP A O 1
ATOM 704 N N . TRP A 1 100 ? -2.397 -3.127 -19.631 1.00 87.31 100 TRP A N 1
ATOM 705 C CA . TRP A 1 100 ? -2.369 -1.669 -19.475 1.00 87.31 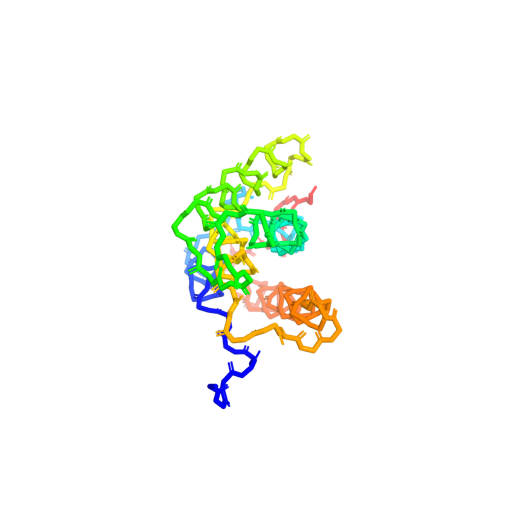100 TRP A CA 1
ATOM 706 C C . TRP A 1 100 ? -1.092 -1.182 -18.781 1.00 87.31 100 TRP A C 1
ATOM 708 O O . TRP A 1 100 ? -1.153 -0.335 -17.899 1.00 87.31 100 TRP A O 1
ATOM 718 N N . GLN A 1 101 ? 0.075 -1.738 -19.113 1.00 85.56 101 GLN A N 1
ATOM 719 C CA . GLN A 1 101 ? 1.344 -1.319 -18.508 1.00 85.56 101 GLN A CA 1
ATOM 720 C C . GLN A 1 101 ? 1.364 -1.434 -16.966 1.00 85.56 101 GLN A C 1
ATOM 722 O O . GLN A 1 101 ? 2.122 -0.734 -16.293 1.00 85.56 101 GLN A O 1
ATOM 727 N N . GLY A 1 102 ? 0.549 -2.316 -16.382 1.00 87.62 102 GLY A N 1
ATOM 728 C CA . GLY A 1 102 ? 0.420 -2.473 -14.931 1.00 87.62 102 GLY A CA 1
ATOM 729 C C . GLY A 1 102 ? -0.694 -1.647 -14.282 1.00 87.62 102 GLY A C 1
ATOM 730 O O . GLY A 1 102 ? -0.971 -1.851 -13.103 1.00 87.62 102 GLY A O 1
ATOM 731 N N . PHE A 1 103 ? -1.413 -0.780 -15.002 1.00 90.56 103 PHE A N 1
ATOM 732 C CA . PHE A 1 103 ? -2.525 -0.022 -14.407 1.00 90.56 103 PHE A CA 1
ATOM 733 C C . PHE A 1 103 ? -3.697 -0.918 -13.965 1.00 90.56 103 PHE A C 1
ATOM 735 O O . PHE A 1 103 ? -4.371 -0.597 -12.987 1.00 90.56 103 PHE A O 1
ATOM 742 N N . LYS A 1 104 ? -3.895 -2.091 -14.585 1.00 90.88 104 LYS A N 1
ATOM 743 C CA . LYS A 1 104 ? -4.837 -3.111 -14.079 1.00 90.88 104 LYS A CA 1
ATOM 744 C C . LYS A 1 104 ? -4.464 -3.577 -12.661 1.00 90.88 104 LYS A C 1
ATOM 746 O O . LYS A 1 104 ? -5.344 -3.744 -11.816 1.00 90.88 104 LYS A O 1
ATOM 751 N N . PHE A 1 105 ? -3.168 -3.716 -12.363 1.00 91.31 105 PHE A N 1
ATOM 752 C CA . PHE A 1 105 ? -2.674 -4.065 -11.025 1.00 91.31 105 PHE A CA 1
ATOM 753 C C . PHE A 1 105 ? -2.913 -2.939 -10.011 1.00 91.31 105 PHE A C 1
ATOM 755 O O . PHE A 1 105 ? -3.330 -3.217 -8.891 1.00 91.31 105 PHE A O 1
ATOM 762 N N . LEU A 1 106 ? -2.737 -1.671 -10.404 1.00 94.38 106 LEU A N 1
ATOM 763 C CA . LEU A 1 106 ? -3.085 -0.520 -9.560 1.00 94.38 106 LEU A CA 1
ATOM 764 C C . LEU A 1 106 ? -4.568 -0.537 -9.161 1.00 94.38 106 LEU A C 1
ATOM 766 O O . LEU A 1 106 ? -4.890 -0.397 -7.982 1.00 94.38 106 LEU A O 1
ATOM 770 N N . LEU A 1 107 ? -5.466 -0.754 -10.129 1.00 93.62 107 LEU A N 1
ATOM 771 C CA . LEU A 1 107 ? -6.905 -0.860 -9.866 1.00 93.62 107 LEU A CA 1
ATOM 772 C C . LEU A 1 107 ? -7.229 -2.055 -8.966 1.00 93.62 107 LEU A C 1
ATOM 774 O O . LEU A 1 107 ? -8.053 -1.941 -8.064 1.00 93.62 107 LEU A O 1
ATOM 778 N N . THR A 1 108 ? -6.536 -3.175 -9.166 1.00 92.38 108 THR A N 1
ATOM 779 C CA . THR A 1 108 ? -6.670 -4.373 -8.329 1.00 92.38 108 THR A CA 1
ATOM 780 C C . THR A 1 108 ? -6.214 -4.116 -6.893 1.00 92.38 108 THR A C 1
ATOM 782 O O . THR A 1 108 ? -6.908 -4.493 -5.951 1.00 92.38 108 THR A O 1
ATOM 785 N N . ALA A 1 109 ? -5.089 -3.424 -6.701 1.00 94.88 109 ALA A N 1
ATOM 786 C CA . ALA A 1 109 ? -4.581 -3.047 -5.386 1.00 94.88 109 ALA A CA 1
ATOM 787 C C . ALA A 1 109 ? -5.542 -2.093 -4.659 1.00 94.88 109 ALA A C 1
ATOM 789 O O . ALA A 1 109 ? -5.840 -2.296 -3.479 1.00 94.88 109 ALA A O 1
ATOM 790 N N . LEU A 1 110 ? -6.077 -1.093 -5.365 1.00 96.31 110 LEU A N 1
ATOM 791 C CA . LEU A 1 110 ? -7.067 -0.154 -4.836 1.00 96.31 110 LEU A CA 1
ATOM 792 C C . LEU A 1 110 ? -8.377 -0.861 -4.458 1.00 96.31 110 LEU A C 1
ATOM 794 O O . LEU A 1 110 ? -8.859 -0.710 -3.335 1.00 96.31 110 LEU A O 1
ATOM 798 N N . ALA A 1 111 ? -8.944 -1.656 -5.366 1.00 95.75 111 ALA A N 1
ATOM 799 C CA . ALA A 1 111 ? -10.186 -2.385 -5.124 1.00 95.75 111 ALA A CA 1
ATOM 800 C C . ALA A 1 111 ? -10.022 -3.412 -3.994 1.00 95.75 111 ALA A C 1
ATOM 802 O O . ALA A 1 111 ? -10.823 -3.436 -3.062 1.00 95.75 111 ALA A O 1
ATOM 803 N N . GLY A 1 112 ? -8.951 -4.210 -4.029 1.00 95.19 112 GLY A N 1
ATOM 804 C CA . GLY A 1 112 ? -8.661 -5.231 -3.025 1.00 95.19 112 GLY A CA 1
ATOM 805 C C . GLY A 1 112 ? -8.449 -4.644 -1.632 1.00 95.19 112 GLY A C 1
ATOM 806 O O . GLY A 1 112 ? -9.083 -5.094 -0.681 1.00 95.19 112 GLY A O 1
ATOM 807 N N . SER A 1 113 ? -7.637 -3.589 -1.506 1.00 96.62 113 SER A N 1
ATOM 808 C CA . SER A 1 113 ? -7.432 -2.906 -0.219 1.00 96.62 113 SER A CA 1
ATOM 809 C C . SER A 1 113 ? -8.712 -2.241 0.304 1.00 96.62 113 SER A C 1
ATOM 811 O O . SER A 1 113 ? -8.970 -2.277 1.507 1.00 96.62 113 SER A O 1
ATOM 813 N N . SER A 1 114 ? -9.558 -1.706 -0.583 1.00 97.56 114 SER A N 1
ATOM 814 C CA . SER A 1 114 ? -10.859 -1.134 -0.211 1.00 97.56 114 SER A CA 1
ATOM 815 C C . SER A 1 114 ? -11.817 -2.203 0.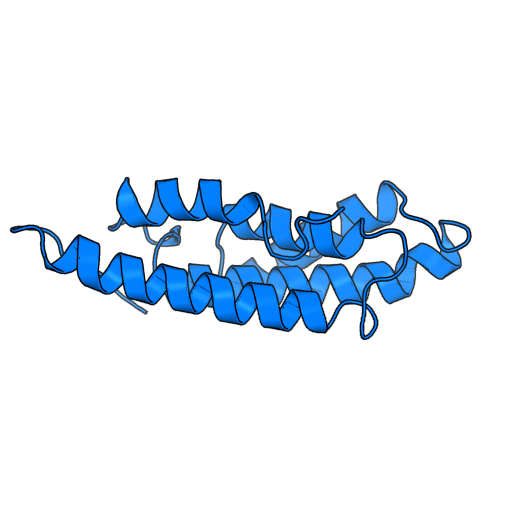315 1.00 97.56 114 SER A C 1
ATOM 817 O O . SER A 1 114 ? -12.382 -2.043 1.395 1.00 97.56 114 SER A O 1
ATOM 819 N N . VAL A 1 115 ? -11.955 -3.329 -0.396 1.00 96.81 115 VAL A N 1
ATOM 820 C CA . VAL A 1 115 ? -12.747 -4.486 0.060 1.00 96.81 115 VAL A CA 1
ATOM 821 C C . VAL A 1 115 ? -12.227 -4.993 1.400 1.00 96.81 115 VAL A C 1
ATOM 823 O O . VAL A 1 115 ? -13.004 -5.266 2.310 1.00 96.81 115 VAL A O 1
ATOM 826 N N . MET A 1 116 ? -10.912 -5.060 1.562 1.00 96.12 116 MET A N 1
ATOM 827 C CA . MET A 1 116 ? -10.295 -5.527 2.791 1.00 96.12 116 MET A CA 1
ATOM 828 C C . MET A 1 116 ? -10.584 -4.614 3.988 1.00 96.12 116 MET A C 1
ATOM 830 O O . MET A 1 116 ? -10.925 -5.100 5.065 1.00 96.12 116 MET A O 1
ATOM 834 N N . VAL A 1 117 ? -10.534 -3.292 3.795 1.00 97.81 117 VAL A N 1
ATOM 835 C CA . VAL A 1 117 ? -10.981 -2.312 4.796 1.00 97.81 117 VAL A CA 1
ATOM 836 C C . VAL A 1 117 ? -12.467 -2.470 5.114 1.00 97.81 117 VAL A C 1
ATOM 838 O O . VAL A 1 117 ? -12.825 -2.422 6.289 1.00 97.81 117 VAL A O 1
ATOM 841 N N . LEU A 1 118 ? -13.328 -2.692 4.115 1.00 97.81 118 LEU A N 1
ATOM 842 C CA . LEU A 1 118 ? -14.759 -2.927 4.342 1.00 97.81 118 LEU A CA 1
ATOM 843 C C . LEU A 1 118 ? -14.992 -4.175 5.203 1.00 97.81 118 LEU A C 1
ATOM 845 O O . LEU A 1 118 ? -15.740 -4.121 6.179 1.00 97.81 118 LEU A O 1
ATOM 849 N N . VAL A 1 119 ? -14.304 -5.280 4.904 1.00 97.75 119 VAL A N 1
ATOM 850 C CA . VAL A 1 119 ? -14.373 -6.507 5.712 1.00 97.75 119 VAL A CA 1
ATOM 851 C C . VAL A 1 119 ? -13.843 -6.257 7.126 1.00 97.75 119 VAL A C 1
ATOM 853 O O . VAL A 1 119 ? -14.479 -6.661 8.099 1.00 97.75 119 VAL A O 1
ATOM 856 N N . ALA A 1 120 ? -12.718 -5.549 7.269 1.00 97.19 120 ALA A N 1
ATOM 857 C CA . ALA A 1 120 ? -12.155 -5.192 8.570 1.00 97.19 120 ALA A CA 1
ATOM 858 C C . ALA A 1 120 ? -13.093 -4.297 9.392 1.00 97.19 120 ALA A C 1
ATOM 860 O O . ALA A 1 120 ? -13.152 -4.451 10.613 1.00 97.19 120 ALA A O 1
ATOM 861 N N . LEU A 1 121 ? -13.846 -3.405 8.745 1.00 97.56 121 LEU A N 1
ATOM 862 C CA . LEU A 1 121 ? -14.857 -2.563 9.379 1.00 97.56 121 LEU A CA 1
ATOM 863 C C . LEU A 1 121 ? -16.008 -3.405 9.926 1.00 97.56 121 LEU A C 1
ATOM 865 O O . LEU A 1 121 ? -16.347 -3.264 11.099 1.00 97.56 121 LEU A O 1
ATOM 869 N N . VAL A 1 122 ? -16.574 -4.310 9.127 1.00 97.88 122 VAL A N 1
ATOM 870 C CA . VAL A 1 122 ? -17.668 -5.179 9.588 1.00 97.88 122 VAL A CA 1
ATOM 871 C C . VAL A 1 122 ? -17.189 -6.094 10.716 1.00 97.88 122 VAL A C 1
ATOM 873 O O . VAL A 1 122 ? -17.785 -6.122 11.790 1.00 97.88 122 VAL A O 1
ATOM 876 N N . PHE A 1 123 ? -16.072 -6.794 10.510 1.00 97.62 123 PHE A N 1
ATOM 877 C CA . PHE A 1 123 ? -15.561 -7.775 11.465 1.00 97.62 123 PHE A CA 1
ATOM 878 C C . PHE A 1 123 ? -15.165 -7.146 12.804 1.00 97.62 123 PHE A C 1
ATOM 880 O O . PHE A 1 123 ? -15.581 -7.621 13.859 1.00 97.62 123 PHE A O 1
ATOM 887 N N . ASN A 1 124 ? -14.370 -6.069 12.791 1.00 97.19 124 ASN A N 1
ATOM 888 C CA . ASN A 1 124 ? -13.876 -5.496 14.041 1.00 97.19 124 ASN A CA 1
ATOM 889 C C . ASN A 1 124 ? -14.970 -4.783 14.837 1.00 97.19 124 ASN A C 1
ATOM 891 O O . ASN A 1 124 ? -14.865 -4.768 16.056 1.00 97.19 124 ASN A O 1
ATOM 895 N N . ASN A 1 125 ? -16.006 -4.222 14.203 1.00 96.94 125 ASN A N 1
ATOM 896 C CA . ASN A 1 125 ? -17.110 -3.598 14.944 1.00 96.94 125 ASN A CA 1
ATOM 897 C C . ASN A 1 125 ? -18.196 -4.593 15.384 1.00 96.94 125 ASN A C 1
ATOM 899 O O . ASN A 1 125 ? -19.002 -4.250 16.243 1.00 96.94 125 ASN A O 1
ATOM 903 N N . ALA A 1 126 ? -18.213 -5.820 14.854 1.00 96.94 126 ALA A N 1
ATOM 904 C CA . ALA A 1 126 ? -19.101 -6.882 15.336 1.00 96.94 126 ALA A CA 1
ATOM 905 C C . ALA A 1 126 ? -18.649 -7.486 16.682 1.00 96.94 126 ALA A C 1
ATOM 907 O O . ALA A 1 126 ? -19.436 -8.139 17.365 1.00 96.94 126 ALA A O 1
ATOM 908 N N . ILE A 1 127 ? -17.388 -7.280 17.077 1.00 95.50 127 ILE A N 1
ATOM 909 C CA . ILE A 1 127 ? -16.817 -7.824 18.315 1.00 95.50 127 ILE A CA 1
ATOM 910 C C . ILE A 1 127 ? -16.973 -6.795 19.450 1.00 95.50 127 ILE A C 1
ATOM 912 O O . ILE A 1 127 ? -16.409 -5.699 19.351 1.00 95.50 127 ILE A O 1
ATOM 916 N N . PRO A 1 128 ? -17.656 -7.131 20.564 1.00 94.38 128 PRO A N 1
ATOM 917 C CA . PRO A 1 128 ? -17.785 -6.230 21.707 1.00 94.38 128 PRO A CA 1
ATOM 918 C C . PRO A 1 128 ? -16.426 -5.743 22.232 1.00 94.38 128 PRO A C 1
ATOM 920 O O . PRO A 1 128 ? -15.482 -6.517 22.382 1.00 94.38 128 PRO A O 1
ATOM 923 N N . GLY A 1 129 ? -16.317 -4.443 22.514 1.00 91.25 129 GLY A N 1
ATOM 924 C CA . GLY A 1 129 ? -15.089 -3.824 23.035 1.00 91.25 129 GLY A CA 1
ATOM 925 C C . GLY A 1 129 ? -14.023 -3.487 21.982 1.00 91.25 129 GLY A C 1
ATOM 926 O O . GLY A 1 129 ? -12.984 -2.911 22.324 1.00 91.25 129 GLY A O 1
ATOM 927 N N . ARG A 1 130 ? -14.261 -3.791 20.700 1.00 93.00 130 ARG A N 1
ATOM 928 C CA . ARG A 1 130 ? -13.443 -3.309 19.579 1.00 93.00 130 ARG A CA 1
ATOM 929 C C . ARG A 1 130 ? -14.104 -2.104 18.901 1.00 93.00 130 ARG A C 1
ATOM 931 O O . ARG A 1 130 ? -15.316 -1.932 18.935 1.00 93.00 130 ARG A O 1
ATOM 938 N N . ARG A 1 131 ? -13.271 -1.251 18.300 1.00 92.81 131 ARG A N 1
ATOM 939 C CA . ARG A 1 131 ? -13.687 -0.108 17.479 1.00 92.81 131 ARG A CA 1
ATOM 940 C C . ARG A 1 131 ? -12.686 0.066 16.347 1.00 92.81 131 ARG A C 1
ATOM 942 O O . ARG A 1 131 ? -11.487 0.151 16.613 1.00 92.81 131 ARG A O 1
ATOM 949 N N . TYR A 1 132 ? -13.180 0.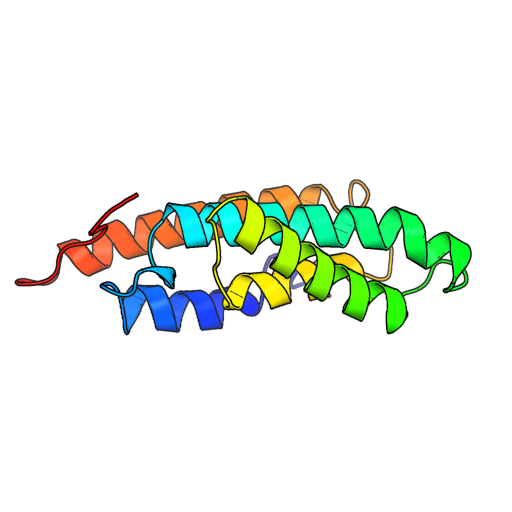104 15.116 1.00 95.62 132 TYR A N 1
ATOM 950 C CA . TYR A 1 132 ? -12.372 0.318 13.918 1.00 95.62 132 TYR A CA 1
ATOM 951 C C . TYR A 1 132 ? -13.177 1.106 12.870 1.00 95.62 132 TYR A C 1
ATOM 953 O O . TYR A 1 132 ? -14.311 0.736 12.593 1.00 95.62 132 TYR A O 1
ATOM 961 N N . PRO A 1 133 ? -12.632 2.153 12.242 1.00 95.44 133 PRO A N 1
ATOM 962 C CA . PRO A 1 133 ? -11.334 2.748 12.524 1.00 95.44 133 PRO A CA 1
ATOM 963 C C . PRO A 1 133 ? -11.307 3.477 13.872 1.00 95.44 133 PRO A C 1
ATOM 965 O O . PRO A 1 133 ? -12.342 3.863 14.420 1.00 95.44 133 PRO A O 1
ATOM 968 N N . THR A 1 134 ? -10.108 3.670 14.412 1.00 93.38 134 THR A N 1
ATOM 969 C CA . THR A 1 134 ? -9.878 4.595 15.531 1.00 93.38 134 THR A CA 1
ATOM 970 C C . THR A 1 134 ? -9.650 6.021 15.031 1.00 93.38 134 THR A C 1
ATOM 972 O O . THR A 1 134 ? -10.003 6.967 15.731 1.00 93.38 134 THR A O 1
ATOM 975 N N . PHE A 1 135 ? -9.111 6.171 13.819 1.00 88.56 135 PHE A N 1
ATOM 976 C CA . PHE A 1 135 ? -8.929 7.433 13.100 1.00 88.56 135 PHE A CA 1
ATOM 977 C C . PHE A 1 135 ? -8.729 7.177 11.596 1.00 88.56 135 PHE A C 1
ATOM 979 O O . PHE A 1 135 ? -8.532 6.030 11.186 1.00 88.56 135 PHE A O 1
ATOM 986 N N . TRP A 1 136 ? -8.798 8.241 10.789 1.00 80.88 136 TRP A N 1
ATOM 987 C CA . TRP A 1 136 ? -8.648 8.194 9.332 1.00 80.88 136 TRP A CA 1
ATOM 988 C C . TRP A 1 136 ? -7.374 8.900 8.869 1.00 80.88 136 TRP A C 1
ATOM 990 O O . TRP A 1 136 ? -7.237 10.122 9.094 1.00 80.88 136 TRP A O 1
#

Secondary structure (DSSP, 8-state):
---TT--THHHHHHIIIII-TTSGGGSHHHHHHHHHHHHHHHHHHHHHHHHHHSTTS--HHHHHHHHHHHHHHHHHHT---HHHHHHHHHHHT--SPPGGGGHHHHHHHHHHHHHHHHHHHHHHHHSTT--S-S--

Sequence (136 aa):
MDFEWLIASFGASAVLQFGLPKSPLAQPRNVIGGHTISALCGIIVRLIIQPQYGDGKANFVSTALGMSAALAAMQATGTTHPPAGATGLLAASADPIPDWQGFKFLLTALAGSSVMVLVALVFNNAIPGRRYPTFW

Radius of gyration: 15.35 Å; chains: 1; bounding box: 38×30×45 Å

Foldseek 3Di:
DVPLLDQVLVVVLCCCLVVPVADPLNALLLLLVLLLLLLVLLLVLQVPDCVPPPVNAFDVVQLVRSLVSSQVVCVVVVNHHPSSSSSSSCNSRDPPQDPPSSVVVSVSSNVVSVVVLVVSQVVQVVDPPGDPPPHD

Organism: Chlamydomonas incerta (NCBI:txid51695)